Protein AF-A0A7X7IP78-F1 (afdb_monomer_lite)

pLDDT: mean 88.44, std 11.49, range [38.75, 98.12]

Radius of gyration: 18.93 Å; chains: 1; bounding box: 59×47×42 Å

Sequence (182 aa):
MKLAEKIKEFESIEGLISEINSDKVTNDILSRRYPVRLIFLQRFETFRMLIERLSSIGIENYHLERDLPHQDGWITKDTLISIVKNLSKDTAVVPFSEIVRFYSKEDFKNFFNQLLLIENTELSRRIYLPLIGVEERFGKEFFQDFTRKDESAPYWKISRETPNSIKVYLTSQKITKKIDNY

Secondary structure (DSSP, 8-state):
--HHHHEEEESSHHHHHHHHHHHHT---HHHHH--EEEEEES-HHHHHHHHHHHHHTTPEEEEGGGG-SSTT----HHHHHHHHHH--S-EEEET-HHHHTTS-HHHHHHHHHHHHT---SSS---EEEEEES-HHHIIIIIITT-TTTTTSPPEEEE-------------SS---------

Structure (mmCIF, N/CA/C/O backbone):
data_AF-A0A7X7IP78-F1
#
_entry.id   AF-A0A7X7IP78-F1
#
loop_
_atom_site.group_PDB
_atom_site.id
_atom_site.type_symbol
_atom_site.label_atom_id
_atom_site.label_alt_id
_atom_site.label_comp_id
_atom_site.label_asym_id
_atom_site.label_entity_id
_atom_site.label_seq_id
_atom_site.pdbx_PDB_ins_code
_atom_site.Cartn_x
_atom_site.Cartn_y
_atom_site.Cartn_z
_atom_site.occupancy
_atom_site.B_iso_or_equiv
_atom_site.auth_seq_id
_atom_site.auth_comp_id
_atom_site.auth_asym_id
_atom_site.auth_atom_id
_atom_site.pdbx_PDB_model_num
ATOM 1 N N . MET A 1 1 ? 1.657 20.774 3.044 1.00 76.31 1 MET A N 1
ATOM 2 C CA . MET A 1 1 ? 1.335 19.538 3.779 1.00 76.31 1 MET A CA 1
ATOM 3 C C . MET A 1 1 ? 2.518 18.578 3.743 1.00 76.31 1 MET A C 1
ATOM 5 O O . MET A 1 1 ? 2.989 18.247 2.655 1.00 76.31 1 MET A O 1
ATOM 9 N N . LYS A 1 2 ? 3.016 18.157 4.909 1.00 85.00 2 LYS A N 1
ATOM 10 C CA . LYS A 1 2 ? 4.005 17.072 5.053 1.00 85.00 2 LYS A CA 1
ATOM 11 C C . LYS A 1 2 ? 3.298 15.716 5.095 1.00 85.00 2 LYS A C 1
ATOM 13 O O . LYS A 1 2 ? 2.138 15.642 5.474 1.00 85.00 2 LYS A O 1
ATOM 18 N N . LEU A 1 3 ? 3.998 14.633 4.742 1.00 87.62 3 LEU A N 1
ATOM 19 C CA . LEU A 1 3 ? 3.411 13.283 4.761 1.00 87.62 3 LEU A CA 1
ATOM 20 C C . LEU A 1 3 ? 2.847 12.922 6.144 1.00 87.62 3 LEU A C 1
ATOM 22 O O . LEU A 1 3 ? 1.744 12.394 6.233 1.00 87.62 3 LEU A O 1
ATOM 26 N N . ALA A 1 4 ? 3.569 13.282 7.207 1.00 85.81 4 ALA A N 1
ATOM 27 C CA . ALA A 1 4 ? 3.160 13.041 8.589 1.00 85.81 4 ALA A CA 1
ATOM 28 C C . ALA A 1 4 ? 1.814 13.690 8.965 1.00 85.81 4 ALA A C 1
ATOM 30 O O . ALA A 1 4 ? 1.141 13.203 9.859 1.00 85.81 4 ALA A O 1
ATOM 31 N N . GLU A 1 5 ? 1.400 14.761 8.280 1.00 86.88 5 GLU A N 1
ATOM 32 C CA . GLU A 1 5 ? 0.106 15.420 8.518 1.00 86.88 5 GLU A CA 1
ATOM 33 C C . GLU A 1 5 ? -1.055 14.680 7.828 1.00 86.88 5 GLU A C 1
ATOM 35 O O . GLU A 1 5 ? -2.206 14.836 8.222 1.00 86.88 5 GLU A O 1
ATOM 40 N N . LYS A 1 6 ? -0.761 13.877 6.794 1.00 90.31 6 LYS A N 1
ATOM 41 C CA . LYS A 1 6 ? -1.746 13.104 6.016 1.00 90.31 6 LYS A CA 1
ATOM 42 C C . LYS A 1 6 ? -1.864 11.651 6.491 1.00 90.31 6 LYS A C 1
ATOM 44 O O . LYS A 1 6 ? -2.888 11.016 6.244 1.00 90.31 6 LYS A O 1
ATOM 49 N N . ILE A 1 7 ? -0.824 11.108 7.125 1.00 93.62 7 ILE A N 1
ATOM 50 C CA . ILE A 1 7 ? -0.831 9.747 7.671 1.00 93.62 7 I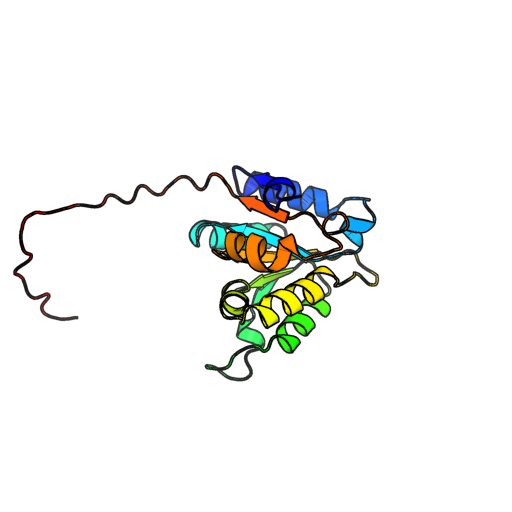LE A CA 1
ATOM 51 C C . ILE A 1 7 ? -1.680 9.703 8.943 1.00 93.62 7 ILE A C 1
ATOM 53 O O . ILE A 1 7 ? -1.447 10.455 9.886 1.00 93.62 7 ILE A O 1
ATOM 57 N N . LYS A 1 8 ? -2.623 8.760 8.996 1.00 94.81 8 LYS A N 1
ATOM 58 C CA . LYS A 1 8 ? -3.325 8.392 10.225 1.00 94.81 8 LYS A CA 1
ATOM 59 C C . LYS A 1 8 ? -2.576 7.263 10.926 1.00 94.81 8 LYS A C 1
ATOM 61 O O . LYS A 1 8 ? -2.338 6.199 10.350 1.00 94.81 8 LYS A O 1
ATOM 66 N N . GLU A 1 9 ? -2.193 7.526 12.165 1.00 94.50 9 GLU A N 1
ATOM 67 C CA . GLU A 1 9 ? -1.387 6.633 12.990 1.00 94.50 9 GLU A CA 1
ATOM 68 C C . GLU A 1 9 ? -2.255 5.758 13.903 1.00 94.50 9 GLU A C 1
ATOM 70 O O . GLU A 1 9 ? -3.228 6.226 14.494 1.00 94.50 9 GLU A O 1
ATOM 75 N N . PHE A 1 10 ? -1.877 4.488 14.036 1.00 93.81 10 PHE A N 1
ATOM 76 C CA . PHE A 1 10 ? -2.549 3.496 14.869 1.00 93.81 10 PHE A CA 1
ATOM 77 C C . PHE A 1 10 ? -1.572 2.885 15.872 1.00 93.81 10 PHE A C 1
ATOM 79 O O . PHE A 1 10 ? -0.420 2.581 15.553 1.00 93.81 10 PHE A O 1
ATOM 86 N N . GLU A 1 11 ? -2.045 2.669 17.098 1.00 89.56 11 GLU A N 1
ATOM 87 C CA . GLU A 1 11 ? -1.251 2.022 18.147 1.00 89.56 11 GLU A CA 1
ATOM 88 C C . GLU A 1 11 ? -1.256 0.489 18.039 1.00 89.56 11 GLU A C 1
ATOM 90 O O . GLU A 1 11 ? -0.406 -0.168 18.633 1.00 89.56 11 GLU A O 1
ATOM 95 N N . SER A 1 12 ? -2.198 -0.094 17.290 1.00 90.44 12 SER A N 1
ATOM 96 C CA . SER A 1 12 ? -2.355 -1.543 17.158 1.00 90.44 12 SER A CA 1
ATOM 97 C C . SER A 1 12 ? -2.941 -1.944 15.804 1.00 90.44 12 SER A C 1
ATOM 99 O O . SER A 1 12 ? -3.593 -1.146 15.126 1.00 90.44 12 SER A O 1
ATOM 101 N N . ILE A 1 13 ? -2.746 -3.216 15.435 1.00 93.12 13 ILE A N 1
ATOM 102 C CA . ILE A 1 13 ? -3.359 -3.802 14.235 1.00 93.12 13 ILE A CA 1
ATOM 103 C C . ILE A 1 13 ? -4.884 -3.764 14.339 1.00 93.12 13 ILE A C 1
ATOM 105 O O . ILE A 1 13 ? -5.534 -3.390 13.375 1.00 93.12 13 ILE A O 1
ATOM 109 N N . GLU A 1 14 ? -5.472 -4.056 15.502 1.00 93.69 14 GLU A N 1
ATOM 110 C CA . GLU A 1 14 ? -6.934 -4.016 15.663 1.00 93.69 14 GLU A CA 1
ATOM 111 C C . GLU A 1 14 ? -7.514 -2.604 15.472 1.00 93.69 14 GLU A C 1
ATOM 113 O O . GLU A 1 14 ? -8.598 -2.450 14.903 1.00 93.69 14 GLU A O 1
ATOM 118 N N . GLY A 1 15 ? -6.774 -1.561 15.867 1.00 94.75 15 GLY A N 1
ATOM 119 C CA . GLY A 1 15 ? -7.139 -0.177 15.561 1.00 94.75 15 GLY A CA 1
ATOM 120 C C . GLY A 1 15 ? -7.166 0.092 14.054 1.00 94.75 15 GLY A C 1
ATOM 121 O O . GLY A 1 15 ? -8.129 0.662 13.544 1.00 94.75 15 GLY A O 1
ATOM 122 N N . LEU A 1 16 ? -6.150 -0.387 13.330 1.00 96.38 16 LEU A N 1
ATOM 123 C CA . LEU A 1 16 ? -6.095 -0.293 11.871 1.00 96.38 16 LEU A CA 1
ATOM 124 C C . LEU A 1 16 ? -7.204 -1.115 11.192 1.00 96.38 16 LEU A C 1
ATOM 126 O O . LEU A 1 16 ? -7.831 -0.636 10.255 1.00 96.38 16 LEU A O 1
ATOM 130 N N . ILE A 1 17 ? -7.485 -2.331 11.664 1.00 96.81 17 ILE A N 1
ATOM 131 C CA . ILE A 1 17 ? -8.565 -3.176 11.133 1.00 96.81 17 ILE A CA 1
ATOM 132 C C . ILE A 1 17 ? -9.931 -2.504 11.325 1.00 96.81 17 ILE A C 1
ATOM 134 O O . ILE A 1 17 ? -10.765 -2.524 10.420 1.00 96.81 17 ILE A O 1
ATOM 138 N N . SER A 1 18 ? -10.149 -1.857 12.471 1.00 96.19 18 SER A N 1
ATOM 139 C CA . SER A 1 18 ? -11.369 -1.083 12.723 1.00 96.19 18 SER A CA 1
ATOM 140 C C . SER A 1 18 ? -11.519 0.073 11.729 1.00 96.19 18 SER A C 1
ATOM 142 O O . SER A 1 18 ? -12.603 0.277 11.181 1.00 96.19 18 SER A O 1
ATOM 144 N N . GLU A 1 19 ? -10.425 0.781 11.428 1.00 96.38 19 GLU A N 1
ATOM 145 C CA . GLU A 1 19 ? -10.421 1.813 10.388 1.00 96.38 19 GLU A CA 1
ATOM 146 C C . GLU A 1 19 ? -10.709 1.237 9.004 1.00 96.38 19 GLU A C 1
ATOM 148 O O . GLU A 1 19 ? -11.514 1.796 8.266 1.00 96.38 19 GLU A O 1
ATOM 153 N N . ILE A 1 20 ? -10.079 0.117 8.651 1.00 95.94 20 ILE A N 1
ATOM 154 C CA . ILE A 1 20 ? -10.277 -0.555 7.366 1.00 95.94 20 ILE A CA 1
ATOM 155 C C . ILE A 1 20 ? -11.753 -0.890 7.164 1.00 95.94 20 ILE A C 1
ATOM 157 O O . ILE A 1 20 ? -12.308 -0.591 6.109 1.00 95.94 20 ILE A O 1
ATOM 161 N N . ASN A 1 21 ? -12.410 -1.450 8.178 1.00 94.81 21 ASN A N 1
ATOM 162 C CA . ASN A 1 21 ? -13.834 -1.764 8.111 1.00 94.81 21 ASN A CA 1
ATOM 163 C C . ASN A 1 21 ? -14.697 -0.505 7.929 1.00 94.81 21 ASN A C 1
ATOM 165 O O . ASN A 1 21 ? -15.648 -0.530 7.150 1.00 94.81 21 ASN A O 1
ATOM 169 N N . SER A 1 22 ? -14.337 0.602 8.585 1.00 93.81 22 SER A N 1
ATOM 170 C CA . SER A 1 22 ? -15.005 1.900 8.417 1.00 93.81 22 SER A CA 1
ATOM 171 C C . SER A 1 22 ? -14.806 2.484 7.008 1.00 93.81 22 SER A C 1
ATOM 173 O O . SER A 1 22 ? -15.763 2.896 6.353 1.00 93.81 22 SER A O 1
ATOM 175 N N . ASP A 1 23 ? -13.578 2.452 6.480 1.00 92.94 23 ASP A N 1
ATOM 176 C CA . ASP A 1 23 ? -13.245 2.944 5.136 1.00 92.94 23 ASP A CA 1
ATOM 177 C C . ASP A 1 23 ? -13.939 2.144 4.022 1.00 92.94 23 ASP A C 1
ATOM 179 O O . ASP A 1 23 ? -14.269 2.699 2.969 1.00 92.94 23 ASP A O 1
ATOM 183 N N . LYS A 1 24 ? -14.214 0.854 4.241 1.00 89.56 24 LYS A N 1
ATOM 184 C CA . LYS A 1 24 ? -14.963 0.022 3.285 1.00 89.56 24 LYS A CA 1
ATOM 185 C C . LYS A 1 24 ? -16.420 0.454 3.129 1.00 89.56 24 LYS A C 1
ATOM 187 O O . LYS A 1 24 ? -16.965 0.323 2.037 1.00 89.56 24 LYS A O 1
ATOM 192 N N . VAL A 1 25 ? -17.036 0.982 4.187 1.00 90.31 25 VAL A N 1
ATOM 193 C CA . VAL A 1 25 ? -18.452 1.399 4.194 1.00 90.31 25 VAL A CA 1
ATOM 194 C C . VAL A 1 25 ? -18.639 2.912 4.060 1.00 90.31 25 VAL A C 1
ATOM 196 O O . VAL A 1 25 ? -19.759 3.410 4.157 1.00 90.31 25 VAL A O 1
ATOM 199 N N . THR A 1 26 ? -17.556 3.660 3.836 1.00 88.94 26 THR A N 1
ATOM 200 C CA . THR A 1 26 ? -17.620 5.116 3.686 1.00 88.94 26 THR A CA 1
ATOM 201 C C . THR A 1 26 ? -18.466 5.538 2.484 1.00 88.94 26 THR A C 1
ATOM 203 O O . THR A 1 26 ? -18.407 4.931 1.413 1.00 88.94 26 THR A O 1
ATOM 206 N N . ASN A 1 27 ? -19.209 6.634 2.648 1.00 84.69 27 ASN A N 1
ATOM 207 C CA . ASN A 1 27 ? -19.948 7.288 1.566 1.00 84.69 27 ASN A CA 1
ATOM 208 C C . ASN A 1 27 ? -19.144 8.400 0.876 1.00 84.69 27 ASN A C 1
ATOM 210 O O . ASN A 1 27 ? -19.635 8.987 -0.087 1.00 84.69 27 ASN A O 1
ATOM 214 N N . ASP A 1 28 ? -17.922 8.684 1.338 1.00 87.25 28 ASP A N 1
ATOM 215 C CA . ASP A 1 28 ? -17.067 9.697 0.726 1.00 87.25 28 ASP A CA 1
ATOM 216 C C . ASP A 1 28 ? -16.690 9.322 -0.719 1.00 87.25 28 ASP A C 1
ATOM 218 O O . ASP A 1 28 ? -16.142 8.249 -0.989 1.00 87.25 28 ASP A O 1
ATOM 222 N N . ILE A 1 29 ? -16.994 10.218 -1.661 1.00 85.75 29 ILE A N 1
ATOM 223 C CA . ILE A 1 29 ? -16.850 9.965 -3.102 1.00 85.75 29 ILE A CA 1
ATOM 224 C C . ILE A 1 29 ? -15.378 9.793 -3.476 1.00 85.75 29 ILE A C 1
ATOM 226 O O . ILE A 1 29 ? -15.044 8.881 -4.233 1.00 85.75 29 ILE A O 1
ATOM 230 N N . LEU A 1 30 ? -14.493 10.641 -2.945 1.00 84.38 30 LEU A N 1
ATOM 231 C CA . LEU A 1 30 ? -13.066 10.600 -3.269 1.00 84.38 30 LEU A CA 1
ATOM 232 C C . LEU A 1 30 ? -12.422 9.312 -2.746 1.00 84.38 30 LEU A C 1
ATOM 234 O O . LEU A 1 30 ? -11.723 8.623 -3.490 1.00 84.38 30 LEU A O 1
ATOM 238 N N . SER A 1 31 ? -12.740 8.923 -1.511 1.00 85.44 31 SER A N 1
ATOM 239 C CA . SER A 1 31 ? -12.301 7.664 -0.911 1.00 85.44 31 SER A CA 1
ATOM 240 C C . SER A 1 31 ? -12.784 6.439 -1.695 1.00 85.44 31 SER A C 1
ATOM 242 O O . SER A 1 31 ? -12.038 5.472 -1.861 1.00 85.44 31 SER A O 1
ATOM 244 N N . ARG A 1 32 ? -14.011 6.472 -2.233 1.00 88.75 32 ARG A N 1
ATOM 245 C CA . ARG A 1 32 ? -14.548 5.387 -3.071 1.00 88.75 32 ARG A CA 1
ATOM 246 C C . ARG A 1 32 ? -13.957 5.363 -4.479 1.00 88.75 32 ARG A C 1
ATOM 248 O O . ARG A 1 32 ? -13.866 4.277 -5.054 1.00 88.75 32 ARG A O 1
ATOM 255 N N . ARG A 1 33 ? -13.573 6.523 -5.019 1.00 90.44 33 ARG A N 1
ATOM 256 C CA . ARG A 1 33 ? -12.987 6.673 -6.356 1.00 90.44 33 ARG A CA 1
ATOM 257 C C . ARG A 1 33 ? -11.606 6.039 -6.435 1.00 90.44 33 ARG A C 1
ATOM 259 O O . ARG A 1 33 ? -11.376 5.265 -7.354 1.00 90.44 33 ARG A O 1
ATOM 266 N N . TYR A 1 34 ? -10.721 6.309 -5.477 1.00 93.25 34 TYR A N 1
ATOM 267 C CA . TYR A 1 34 ? -9.363 5.753 -5.472 1.00 93.25 34 TYR A CA 1
ATOM 268 C C . TYR A 1 34 ? -9.298 4.498 -4.592 1.00 93.25 34 TYR A C 1
ATOM 270 O O . TYR A 1 34 ? -9.469 4.610 -3.379 1.00 93.25 34 TYR A O 1
ATOM 278 N N . PRO A 1 35 ? -9.030 3.298 -5.138 1.00 94.12 35 PRO A N 1
ATOM 279 C CA . PRO A 1 35 ? -9.065 2.056 -4.369 1.00 94.12 35 PRO A CA 1
ATOM 280 C C . PRO A 1 35 ? -7.810 1.805 -3.534 1.00 94.12 35 PRO A C 1
ATOM 282 O O . PRO A 1 35 ? -7.856 1.019 -2.591 1.00 94.12 35 PRO A O 1
ATOM 285 N N . VAL A 1 36 ? -6.681 2.421 -3.884 1.00 95.81 36 VAL A N 1
ATOM 286 C CA . VAL A 1 36 ? -5.387 2.114 -3.265 1.00 95.81 36 VAL A CA 1
ATOM 287 C C . VAL A 1 36 ? -5.325 2.669 -1.838 1.00 95.81 36 VAL A C 1
ATOM 289 O O . VAL A 1 36 ? -5.674 3.824 -1.591 1.00 95.81 36 VAL A O 1
ATOM 292 N N . ARG A 1 37 ? -4.875 1.845 -0.889 1.00 96.44 37 ARG A N 1
ATOM 293 C CA . ARG A 1 37 ? -4.607 2.194 0.512 1.00 96.44 37 ARG A CA 1
ATOM 294 C C . ARG A 1 37 ? -3.172 1.817 0.844 1.00 96.44 37 ARG A C 1
ATOM 296 O O . ARG A 1 37 ? -2.822 0.637 0.835 1.00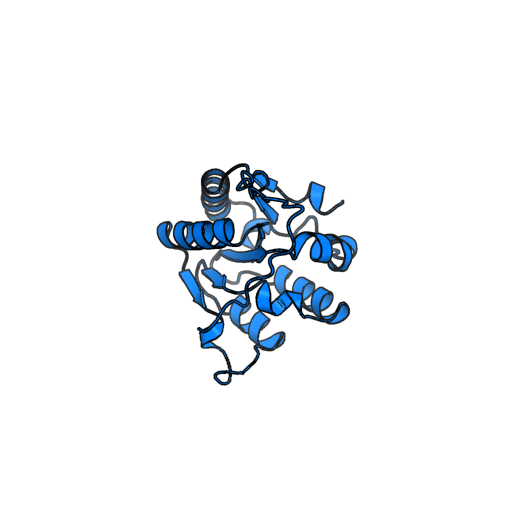 96.44 37 ARG A O 1
ATOM 303 N N . LEU A 1 38 ? -2.340 2.817 1.124 1.00 97.38 38 LEU A N 1
ATOM 304 C CA . LEU A 1 38 ? -0.963 2.580 1.554 1.00 97.38 38 LEU A CA 1
ATOM 305 C C . LEU A 1 38 ? -0.928 2.375 3.067 1.00 97.38 38 LEU A C 1
ATOM 307 O O . LEU A 1 38 ? -1.498 3.174 3.815 1.00 97.38 38 LEU A O 1
ATOM 311 N N . ILE A 1 39 ? -0.236 1.323 3.500 1.00 97.25 39 ILE A N 1
ATOM 312 C CA . ILE A 1 39 ? -0.078 0.981 4.915 1.00 97.25 39 ILE A CA 1
ATOM 313 C C . ILE A 1 39 ? 1.411 0.935 5.233 1.00 97.25 39 ILE A C 1
ATOM 315 O O . ILE A 1 39 ? 2.101 -0.007 4.854 1.00 97.25 39 ILE A O 1
ATOM 319 N N . PHE A 1 40 ? 1.912 1.954 5.920 1.00 95.56 40 PHE A N 1
ATOM 320 C CA . PHE A 1 40 ? 3.308 2.035 6.330 1.00 95.56 40 PHE A CA 1
ATOM 321 C C . PHE A 1 40 ? 3.549 1.223 7.602 1.00 95.56 40 PHE A C 1
ATOM 323 O O . PHE A 1 40 ? 2.843 1.364 8.603 1.00 95.56 40 PHE A O 1
ATOM 330 N N . LEU A 1 41 ? 4.568 0.371 7.543 1.00 93.25 41 LEU A N 1
ATOM 331 C CA . LEU A 1 41 ? 4.951 -0.559 8.598 1.00 93.25 41 LEU A CA 1
ATOM 332 C C . LEU A 1 41 ? 6.448 -0.426 8.879 1.00 93.25 41 LEU A C 1
ATOM 334 O O . LEU A 1 41 ? 7.238 -0.142 7.970 1.00 93.25 41 LEU A O 1
ATOM 338 N N . GLN A 1 42 ? 6.852 -0.662 10.126 1.00 87.56 42 GLN A N 1
ATOM 339 C CA . GLN A 1 42 ? 8.259 -0.611 10.523 1.00 87.56 42 GLN A CA 1
ATOM 340 C C . GLN A 1 42 ? 8.898 -1.994 10.629 1.00 87.56 42 GLN A C 1
ATOM 342 O O . GLN A 1 42 ? 10.094 -2.118 10.363 1.00 87.56 42 GLN A O 1
ATOM 347 N N . ARG A 1 43 ? 8.132 -3.036 10.984 1.00 87.69 43 ARG A N 1
ATOM 348 C CA . ARG A 1 43 ? 8.669 -4.397 11.152 1.00 87.69 43 ARG A CA 1
ATOM 349 C C . ARG A 1 43 ? 7.952 -5.444 10.320 1.00 87.69 43 ARG A C 1
ATOM 351 O O . ARG A 1 43 ? 6.766 -5.344 9.999 1.00 87.69 43 ARG A O 1
ATOM 358 N N . PHE A 1 44 ? 8.695 -6.506 10.037 1.00 88.19 44 PHE A N 1
ATOM 359 C CA . PHE A 1 44 ? 8.214 -7.644 9.271 1.00 88.19 44 PHE A CA 1
ATOM 360 C C . PHE A 1 44 ? 7.225 -8.517 10.055 1.00 88.19 44 PHE A C 1
ATOM 362 O O . PHE A 1 44 ? 6.293 -9.071 9.479 1.00 88.19 44 PHE A O 1
ATOM 369 N N . GLU A 1 45 ? 7.365 -8.602 11.378 1.00 89.50 45 GLU A N 1
ATOM 370 C CA . GLU A 1 45 ? 6.412 -9.293 12.250 1.00 89.50 45 GLU A CA 1
ATOM 371 C C . GLU A 1 45 ? 5.029 -8.640 12.169 1.00 89.50 45 GLU A C 1
ATOM 373 O O . GLU A 1 45 ? 4.030 -9.325 11.957 1.00 89.50 45 GLU A O 1
ATOM 378 N N . THR A 1 46 ? 4.980 -7.308 12.247 1.00 90.88 46 THR A N 1
ATOM 379 C CA . THR A 1 46 ? 3.743 -6.528 12.118 1.00 90.88 46 THR A CA 1
ATOM 380 C C . THR A 1 46 ? 3.123 -6.699 10.735 1.00 90.88 46 THR A C 1
ATOM 382 O O . THR A 1 46 ? 1.907 -6.831 10.621 1.00 90.88 46 THR A O 1
ATOM 385 N N . PHE A 1 47 ? 3.945 -6.766 9.684 1.00 93.06 47 PHE A N 1
ATOM 386 C CA . PHE A 1 47 ? 3.484 -7.106 8.340 1.00 93.06 47 PHE A CA 1
ATOM 387 C C . PHE A 1 47 ? 2.822 -8.485 8.285 1.00 93.06 47 PHE A C 1
ATOM 389 O O . PHE A 1 47 ? 1.688 -8.578 7.826 1.00 93.06 47 PHE A O 1
ATOM 396 N N . ARG A 1 48 ? 3.469 -9.541 8.794 1.00 93.56 48 ARG A N 1
ATOM 397 C CA . ARG A 1 48 ? 2.888 -10.896 8.808 1.00 93.56 48 ARG A CA 1
ATOM 398 C C . ARG A 1 48 ? 1.544 -10.924 9.531 1.00 93.56 48 ARG A C 1
ATOM 400 O O . ARG A 1 48 ? 0.560 -11.399 8.971 1.00 93.56 48 ARG A O 1
ATOM 407 N N . MET A 1 49 ? 1.492 -10.330 10.724 1.00 94.38 49 MET A N 1
ATOM 408 C CA . MET A 1 49 ? 0.257 -10.224 11.499 1.00 94.38 49 MET A CA 1
ATOM 409 C C . MET A 1 49 ? -0.824 -9.442 10.743 1.00 94.38 49 MET A C 1
ATOM 411 O O . MET A 1 49 ? -1.983 -9.844 10.748 1.00 94.38 49 MET A O 1
ATOM 415 N N . LEU A 1 50 ? -0.470 -8.343 10.067 1.00 95.75 50 LEU A N 1
ATOM 416 C CA . LEU A 1 50 ? -1.416 -7.587 9.248 1.00 95.75 50 LEU A CA 1
ATOM 417 C C . LEU A 1 50 ? -2.004 -8.467 8.142 1.00 95.75 50 LEU A C 1
ATOM 419 O O . LEU A 1 50 ? -3.220 -8.508 8.004 1.00 95.75 50 LEU A O 1
ATOM 423 N N . ILE A 1 51 ? -1.177 -9.187 7.382 1.00 96.50 51 ILE A N 1
ATOM 424 C CA . ILE A 1 51 ? -1.645 -10.052 6.288 1.00 96.50 51 ILE A CA 1
ATOM 425 C C . ILE A 1 51 ? -2.591 -11.144 6.797 1.00 96.50 51 ILE A C 1
ATOM 427 O O . ILE A 1 51 ? -3.662 -11.354 6.220 1.00 96.50 51 ILE A O 1
ATOM 431 N N . GLU A 1 52 ? -2.254 -11.793 7.911 1.00 96.31 52 GLU A N 1
ATOM 432 C CA . GLU A 1 52 ? -3.130 -12.778 8.555 1.00 96.31 52 GLU A CA 1
ATOM 433 C C . GLU A 1 52 ? -4.472 -12.157 8.971 1.00 96.31 52 GLU A C 1
ATOM 435 O O . GLU A 1 52 ? -5.539 -12.715 8.699 1.00 96.31 52 GLU A O 1
ATOM 440 N N . ARG A 1 53 ? -4.445 -10.961 9.573 1.00 96.88 53 ARG A N 1
ATOM 441 C CA . ARG A 1 53 ? -5.664 -10.263 10.000 1.00 96.88 53 ARG A CA 1
ATOM 442 C C . ARG A 1 53 ? -6.515 -9.791 8.824 1.00 96.88 53 ARG A C 1
ATOM 444 O O . ARG A 1 53 ? -7.726 -9.995 8.872 1.00 96.88 53 ARG A O 1
ATOM 451 N N . LEU A 1 54 ? -5.922 -9.256 7.756 1.00 97.06 54 LEU A N 1
ATOM 452 C CA . LEU A 1 54 ? -6.640 -8.901 6.523 1.00 97.06 54 LEU A CA 1
ATOM 453 C C . LEU A 1 54 ? -7.339 -10.132 5.924 1.00 97.06 54 LEU A C 1
ATOM 455 O O . LEU A 1 54 ? -8.530 -10.079 5.615 1.00 97.06 54 LEU A O 1
ATOM 459 N N . SER A 1 55 ? -6.642 -11.268 5.872 1.00 96.69 55 SER A N 1
ATOM 460 C CA . SER A 1 55 ? -7.218 -12.537 5.402 1.00 96.69 55 SER A CA 1
ATOM 461 C C . SER A 1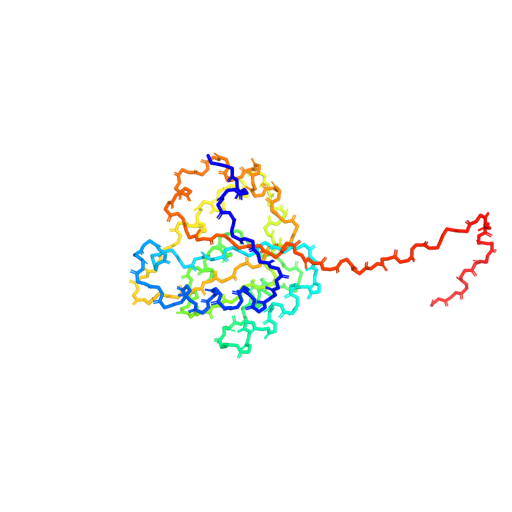 55 ? -8.427 -12.956 6.238 1.00 96.69 55 SER A C 1
ATOM 463 O O . SER A 1 55 ? -9.462 -13.343 5.701 1.00 96.69 55 SER A O 1
ATOM 465 N N . SER A 1 56 ? -8.329 -12.827 7.566 1.00 96.81 56 SER A N 1
ATOM 466 C CA . SER A 1 56 ? -9.405 -13.212 8.488 1.00 96.81 56 SER A CA 1
ATOM 467 C C . SER A 1 56 ? -10.681 -12.368 8.363 1.00 96.81 56 SER A C 1
ATOM 469 O O . SER A 1 56 ? -11.743 -12.824 8.777 1.00 96.81 56 SER A O 1
ATOM 471 N N . ILE A 1 57 ? -10.596 -11.168 7.775 1.00 95.88 57 ILE A N 1
ATOM 472 C CA . ILE A 1 57 ? -11.752 -10.301 7.484 1.00 95.88 57 ILE A CA 1
ATOM 473 C C . ILE A 1 57 ? -12.193 -10.371 6.010 1.00 95.88 57 ILE A C 1
ATOM 475 O O . ILE A 1 57 ? -12.965 -9.529 5.550 1.00 95.88 57 ILE A O 1
ATOM 479 N N . GLY A 1 58 ? -11.713 -11.371 5.264 1.00 95.50 58 GLY A N 1
ATOM 480 C CA . GLY A 1 58 ? -12.144 -11.660 3.894 1.00 95.50 58 GLY A CA 1
ATOM 481 C C . GLY A 1 58 ? -11.452 -10.840 2.803 1.00 95.50 58 GLY A C 1
ATOM 482 O O . GLY A 1 58 ? -11.987 -10.745 1.701 1.00 95.50 58 GLY A O 1
ATOM 483 N N . ILE A 1 59 ? -10.295 -10.235 3.084 1.00 96.88 59 ILE A N 1
ATOM 484 C CA . ILE A 1 59 ? -9.457 -9.583 2.065 1.00 96.88 59 ILE A CA 1
ATOM 485 C C . ILE A 1 59 ? -8.549 -10.642 1.432 1.00 96.88 59 ILE A C 1
ATOM 487 O O . ILE A 1 59 ? -7.892 -11.403 2.140 1.00 96.88 59 ILE A O 1
ATOM 491 N N . GLU A 1 60 ? -8.506 -10.701 0.100 1.00 97.00 60 GLU A N 1
ATOM 492 C CA . GLU A 1 60 ? -7.699 -11.691 -0.618 1.00 97.00 60 GLU A CA 1
ATOM 493 C C . GLU A 1 60 ? -6.212 -11.311 -0.597 1.00 97.00 60 GLU A C 1
ATOM 495 O O . GLU A 1 60 ? -5.857 -10.154 -0.802 1.00 97.00 60 GLU A O 1
ATOM 500 N N . ASN A 1 61 ? -5.322 -12.287 -0.408 1.00 96.88 61 ASN A N 1
ATOM 501 C CA . ASN A 1 61 ? -3.886 -12.064 -0.581 1.00 96.88 61 ASN A CA 1
ATOM 502 C C . ASN A 1 61 ? -3.481 -12.382 -2.017 1.00 96.88 61 ASN A C 1
ATOM 504 O O . ASN A 1 61 ? -3.559 -13.530 -2.473 1.00 96.88 61 ASN A O 1
ATOM 508 N N . TYR A 1 62 ? -2.998 -11.364 -2.717 1.00 97.50 62 TYR A N 1
ATOM 509 C CA . TYR A 1 62 ? -2.419 -11.508 -4.037 1.00 97.50 62 TYR A CA 1
ATOM 510 C C . TYR A 1 62 ? -0.903 -11.608 -3.934 1.00 97.50 62 TYR A C 1
ATOM 512 O O . TYR A 1 62 ? -0.217 -10.624 -3.655 1.00 97.50 62 TYR A O 1
ATOM 520 N N . HIS A 1 63 ? -0.399 -12.820 -4.160 1.00 95.38 63 HIS A N 1
ATOM 521 C CA . HIS A 1 63 ? 1.026 -13.115 -4.143 1.00 95.38 63 HIS A CA 1
ATOM 522 C C . HIS A 1 63 ? 1.642 -12.797 -5.505 1.00 95.38 63 HIS A C 1
ATOM 524 O O . HIS A 1 63 ? 1.366 -13.494 -6.479 1.00 95.38 63 HIS A O 1
ATOM 530 N N . LEU A 1 64 ? 2.495 -11.775 -5.555 1.00 94.12 64 LEU A N 1
ATOM 531 C CA . LEU A 1 64 ? 3.179 -11.316 -6.771 1.00 94.12 64 LEU A CA 1
ATOM 532 C C . LEU A 1 64 ? 4.081 -12.391 -7.392 1.00 94.12 64 LEU A C 1
ATOM 534 O O . LEU A 1 64 ? 4.315 -12.388 -8.592 1.00 94.12 64 LEU A O 1
ATOM 538 N N . GLU A 1 65 ? 4.526 -13.364 -6.601 1.00 91.25 65 GLU A N 1
ATOM 539 C CA . GLU A 1 65 ? 5.269 -14.538 -7.075 1.00 91.25 65 GLU A CA 1
ATOM 540 C C . GLU A 1 65 ? 4.547 -15.292 -8.211 1.00 91.25 65 GLU A C 1
ATOM 542 O O . GLU A 1 65 ? 5.194 -15.924 -9.042 1.00 91.25 65 GLU A O 1
ATOM 547 N N . ARG A 1 66 ? 3.210 -15.196 -8.280 1.00 91.00 66 ARG A N 1
ATOM 548 C CA . ARG A 1 66 ? 2.375 -15.827 -9.317 1.00 91.00 66 ARG A CA 1
ATOM 549 C C . ARG A 1 66 ? 2.562 -15.220 -10.709 1.00 91.00 66 ARG A C 1
ATOM 551 O O . ARG A 1 66 ? 2.268 -15.895 -11.689 1.00 91.00 66 ARG A O 1
ATOM 558 N N . ASP A 1 67 ? 3.038 -13.978 -10.791 1.00 91.94 67 ASP A N 1
ATOM 559 C CA . ASP A 1 67 ? 3.217 -13.229 -12.042 1.00 91.94 67 ASP A CA 1
ATOM 560 C C . ASP A 1 67 ? 4.689 -13.070 -12.430 1.00 91.94 67 ASP A C 1
ATOM 562 O O . ASP A 1 67 ? 5.032 -12.271 -13.309 1.00 91.94 67 ASP A O 1
ATOM 566 N N . LEU A 1 68 ? 5.585 -13.809 -11.773 1.00 90.31 68 LEU A N 1
ATOM 567 C CA . LEU A 1 68 ? 6.974 -13.860 -12.196 1.00 90.31 68 LEU A CA 1
ATOM 568 C C . LEU A 1 68 ? 7.058 -14.538 -13.573 1.00 90.31 68 LEU A C 1
ATOM 570 O O . LEU A 1 68 ? 6.475 -15.605 -13.769 1.00 90.31 68 LEU A O 1
ATOM 574 N N . PRO A 1 69 ? 7.815 -13.975 -14.533 1.00 88.25 69 PRO A N 1
ATOM 575 C CA . PRO A 1 69 ? 7.957 -14.585 -15.856 1.00 88.25 69 PRO A CA 1
ATOM 576 C C . PRO A 1 69 ? 8.679 -15.944 -15.803 1.00 88.25 69 PRO A C 1
ATOM 578 O O . PRO A 1 69 ? 8.493 -16.784 -16.679 1.00 88.25 69 PRO A O 1
ATOM 581 N N . HIS A 1 70 ? 9.516 -16.147 -14.784 1.00 89.88 70 HIS A N 1
ATOM 582 C CA . HIS A 1 70 ? 10.228 -17.381 -14.451 1.00 89.88 70 HIS A CA 1
ATOM 583 C C . HIS A 1 70 ? 10.710 -17.304 -12.989 1.00 89.88 70 HIS A C 1
ATOM 585 O O . HIS A 1 70 ? 10.594 -16.252 -12.366 1.00 89.88 70 HIS A O 1
ATOM 591 N N . GLN A 1 71 ? 11.273 -18.389 -12.441 1.00 85.50 71 GLN A N 1
ATOM 592 C CA . GLN A 1 71 ? 11.635 -18.506 -11.015 1.00 85.50 71 GLN A CA 1
ATOM 593 C C . GLN A 1 71 ? 12.531 -17.363 -10.496 1.00 85.50 71 GLN A C 1
ATOM 595 O O . GLN A 1 71 ? 12.252 -16.812 -9.439 1.00 85.50 71 GLN A O 1
ATOM 600 N N . ASP A 1 72 ? 13.542 -16.963 -11.273 1.00 83.94 72 ASP A N 1
ATOM 601 C CA . ASP A 1 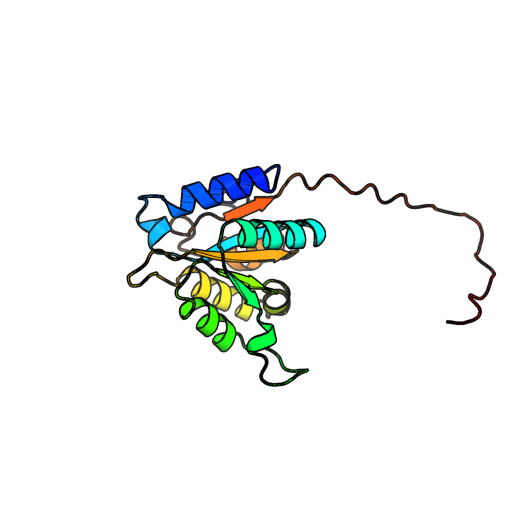72 ? 14.441 -15.839 -10.944 1.00 83.94 72 ASP A CA 1
ATOM 602 C C . ASP A 1 72 ? 14.054 -14.529 -11.660 1.00 83.94 72 ASP A C 1
ATOM 604 O O . ASP A 1 72 ? 14.884 -13.659 -11.928 1.00 83.94 72 ASP A O 1
ATOM 608 N N . GLY A 1 73 ? 12.796 -14.431 -12.088 1.00 85.00 73 GLY A N 1
ATOM 609 C CA . GLY A 1 73 ? 12.274 -13.300 -12.842 1.00 85.00 73 GLY A CA 1
ATOM 610 C C . GLY A 1 73 ? 11.973 -12.100 -11.958 1.00 85.00 73 GLY A C 1
ATOM 611 O O . GLY A 1 73 ? 11.862 -12.205 -10.739 1.00 85.00 73 GLY A O 1
ATOM 612 N N . TRP A 1 74 ? 11.790 -10.942 -12.590 1.00 86.81 74 TRP A N 1
ATOM 613 C CA . TRP A 1 74 ? 11.363 -9.725 -11.907 1.00 86.81 74 TRP A CA 1
ATOM 614 C C . TRP A 1 74 ? 10.086 -9.174 -12.536 1.00 86.81 74 TRP A C 1
ATOM 616 O O . TRP A 1 74 ? 9.945 -9.151 -13.760 1.00 86.81 74 TRP A O 1
ATOM 626 N N . ILE A 1 75 ? 9.166 -8.691 -11.703 1.00 91.44 75 ILE A N 1
ATOM 627 C CA . ILE A 1 75 ? 7.969 -7.988 -12.170 1.00 91.44 75 ILE A CA 1
ATOM 628 C C . ILE A 1 75 ? 8.349 -6.576 -12.601 1.00 91.44 75 ILE A C 1
ATOM 630 O O . ILE A 1 75 ? 8.922 -5.795 -11.840 1.00 91.44 75 ILE A O 1
ATOM 634 N N . THR A 1 76 ? 7.990 -6.220 -13.829 1.00 91.69 76 THR A N 1
ATOM 635 C CA . THR A 1 76 ? 8.188 -4.859 -14.327 1.00 91.69 76 THR A CA 1
ATOM 636 C C . THR A 1 76 ? 7.195 -3.885 -13.685 1.00 91.69 76 THR A C 1
ATOM 638 O O . THR A 1 76 ? 6.131 -4.267 -13.192 1.00 91.69 76 THR A O 1
ATOM 641 N N . LYS A 1 77 ? 7.523 -2.590 -13.735 1.00 94.00 77 LYS A N 1
ATOM 642 C CA . LYS A 1 77 ? 6.655 -1.498 -13.261 1.00 94.00 77 LYS A CA 1
ATOM 643 C C . LYS A 1 77 ? 5.269 -1.557 -13.911 1.00 94.00 77 LYS A C 1
ATOM 645 O O . LYS A 1 77 ? 4.264 -1.455 -13.211 1.00 94.00 77 LYS A O 1
ATOM 650 N N . ASP A 1 78 ? 5.230 -1.775 -15.224 1.00 93.75 78 ASP A N 1
ATOM 651 C CA . ASP A 1 78 ? 3.990 -1.830 -16.001 1.00 93.75 78 ASP A CA 1
ATOM 652 C C . ASP A 1 78 ? 3.151 -3.057 -15.642 1.00 93.75 78 ASP A C 1
ATOM 654 O O . ASP A 1 78 ? 1.939 -2.940 -15.453 1.00 93.75 78 ASP A O 1
ATOM 658 N N . THR A 1 79 ? 3.794 -4.215 -15.457 1.00 94.50 79 THR A N 1
ATOM 659 C CA . THR A 1 79 ? 3.120 -5.429 -14.984 1.00 94.50 79 THR A CA 1
ATOM 660 C C . THR A 1 79 ? 2.513 -5.205 -13.601 1.00 94.50 79 THR A C 1
ATOM 662 O O . THR A 1 79 ? 1.340 -5.509 -13.403 1.00 94.50 79 THR A O 1
ATOM 665 N N . LEU A 1 80 ? 3.247 -4.597 -12.662 1.00 96.25 80 LEU A N 1
ATOM 666 C CA . LEU A 1 80 ? 2.729 -4.327 -11.318 1.00 96.25 80 LEU A CA 1
ATOM 667 C C . LEU A 1 80 ? 1.541 -3.350 -11.328 1.00 96.25 80 LEU A C 1
ATOM 669 O O . LEU A 1 80 ? 0.556 -3.573 -10.625 1.00 96.25 80 LEU A O 1
ATOM 673 N N . ILE A 1 81 ? 1.597 -2.291 -12.145 1.00 96.81 81 ILE A N 1
ATOM 674 C CA . ILE A 1 81 ? 0.458 -1.378 -12.335 1.00 96.81 81 ILE A CA 1
ATOM 675 C C . ILE A 1 81 ? -0.741 -2.122 -12.932 1.00 96.81 81 ILE A C 1
ATOM 677 O O . ILE A 1 81 ? -1.868 -1.923 -12.477 1.00 96.81 81 ILE A O 1
ATOM 681 N N . SER A 1 82 ? -0.513 -2.976 -13.932 1.00 95.94 82 SER A N 1
ATOM 682 C CA . SER A 1 82 ? -1.561 -3.773 -14.577 1.00 95.94 82 SER A CA 1
ATOM 683 C C . SER A 1 82 ? -2.238 -4.720 -13.586 1.00 95.94 82 SER A C 1
ATOM 685 O O . SER A 1 82 ? -3.465 -4.731 -13.501 1.00 95.94 82 SER A O 1
ATOM 687 N N . ILE A 1 83 ? -1.454 -5.430 -12.767 1.00 95.81 83 ILE A N 1
ATOM 688 C CA . ILE A 1 83 ? -1.959 -6.286 -11.686 1.00 95.81 83 ILE A CA 1
ATOM 689 C C . ILE A 1 83 ? -2.903 -5.476 -10.797 1.00 95.81 83 ILE A C 1
ATOM 691 O O . ILE A 1 83 ? -4.083 -5.804 -10.709 1.00 95.81 83 ILE A O 1
ATOM 695 N N . VAL A 1 84 ? -2.434 -4.365 -10.215 1.00 96.00 84 VAL A N 1
ATOM 696 C CA . VAL A 1 84 ? -3.244 -3.548 -9.292 1.00 96.00 84 VAL A CA 1
ATOM 697 C C . VAL A 1 84 ? -4.525 -3.027 -9.953 1.00 96.00 84 VAL A C 1
ATOM 699 O O . VAL A 1 84 ? -5.584 -3.028 -9.326 1.00 96.00 84 VAL A O 1
ATOM 702 N N . LYS A 1 85 ? -4.464 -2.614 -11.226 1.00 94.62 85 LYS A N 1
ATOM 703 C CA . LYS A 1 85 ? -5.636 -2.145 -11.984 1.00 94.62 85 LYS A CA 1
ATOM 704 C C . LYS A 1 85 ? -6.682 -3.237 -12.210 1.00 94.62 85 LYS A C 1
ATOM 706 O O . LYS A 1 85 ? -7.873 -2.918 -12.222 1.00 94.62 85 LYS A O 1
ATOM 711 N N . ASN A 1 86 ? -6.262 -4.488 -12.374 1.00 93.81 86 ASN A N 1
ATOM 712 C CA . ASN A 1 86 ? -7.132 -5.600 -12.762 1.00 93.81 86 ASN A CA 1
ATOM 713 C C . ASN A 1 86 ? -7.734 -6.367 -11.572 1.00 93.81 86 ASN A C 1
ATOM 715 O O . ASN A 1 86 ? -8.671 -7.139 -11.762 1.00 93.81 86 ASN A O 1
ATOM 719 N N . LEU A 1 87 ? -7.260 -6.136 -10.343 1.00 94.31 87 LEU A N 1
ATOM 720 C CA . LEU A 1 87 ? -7.816 -6.751 -9.131 1.00 94.31 87 LEU A CA 1
ATOM 721 C C . LEU A 1 87 ? -9.267 -6.321 -8.903 1.00 94.31 87 LEU A C 1
ATOM 723 O O . LEU A 1 87 ? -9.518 -5.176 -8.562 1.00 94.31 87 LEU A O 1
ATOM 727 N N . SER A 1 88 ? -10.247 -7.205 -9.066 1.00 91.94 88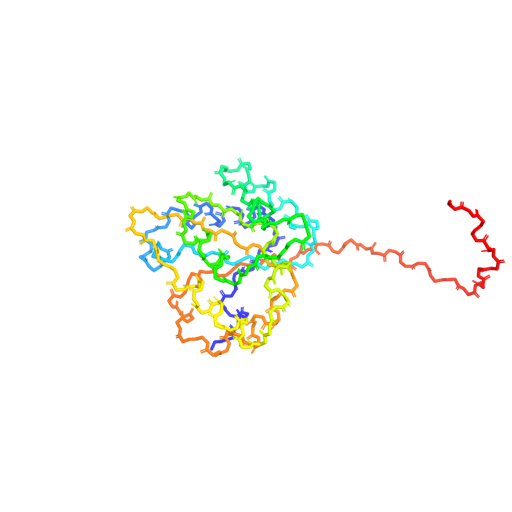 SER A N 1
ATOM 728 C CA . SER A 1 88 ? -11.673 -6.839 -8.984 1.00 91.94 88 SER A CA 1
ATOM 729 C C . SER A 1 88 ? -12.249 -6.812 -7.563 1.00 91.94 88 SER A C 1
ATOM 731 O O . SER A 1 88 ? -13.339 -6.280 -7.357 1.00 91.94 88 SER A O 1
ATOM 733 N N . LYS A 1 89 ? -11.526 -7.363 -6.584 1.00 93.56 89 LYS A N 1
ATOM 734 C CA . LYS A 1 89 ? -11.968 -7.528 -5.194 1.00 93.56 89 LYS A CA 1
ATOM 735 C C . LYS A 1 89 ? -11.053 -6.802 -4.217 1.00 93.56 89 LYS A C 1
ATOM 737 O O . LYS A 1 89 ? -9.966 -6.346 -4.577 1.00 93.56 89 LYS A O 1
ATOM 742 N N . ASP A 1 90 ? -11.481 -6.744 -2.960 1.00 95.50 90 ASP A N 1
ATOM 743 C CA . ASP A 1 90 ? -10.634 -6.256 -1.879 1.00 95.50 90 ASP A CA 1
ATOM 744 C C . ASP A 1 90 ? -9.423 -7.166 -1.703 1.00 95.50 90 ASP A C 1
ATOM 746 O O . ASP A 1 90 ? -9.564 -8.357 -1.420 1.00 95.50 90 ASP A O 1
ATOM 750 N N . THR A 1 91 ? -8.237 -6.598 -1.888 1.00 97.44 91 THR A N 1
ATOM 751 C CA . THR A 1 91 ? -7.016 -7.385 -2.049 1.00 97.44 91 THR A CA 1
ATOM 752 C C . THR A 1 91 ? -5.843 -6.729 -1.337 1.00 97.44 91 THR A C 1
ATOM 754 O O . THR A 1 91 ? -5.625 -5.528 -1.473 1.00 97.44 91 THR A O 1
ATOM 757 N N . ALA A 1 92 ? -5.050 -7.516 -0.619 1.00 98.12 92 ALA A N 1
ATOM 758 C CA . ALA A 1 92 ? -3.721 -7.150 -0.160 1.00 98.12 92 ALA A CA 1
ATOM 759 C C . ALA A 1 92 ? -2.677 -7.671 -1.159 1.00 98.12 92 ALA A C 1
ATOM 761 O O . ALA A 1 92 ? -2.638 -8.866 -1.449 1.00 98.12 92 ALA A O 1
ATOM 762 N N . VAL A 1 93 ? -1.828 -6.792 -1.694 1.00 97.81 93 VAL A N 1
ATOM 763 C CA . VAL A 1 93 ? -0.782 -7.185 -2.656 1.00 97.81 93 VAL A CA 1
ATOM 764 C C . VAL A 1 93 ? 0.534 -7.403 -1.917 1.00 97.81 93 VAL A C 1
ATOM 766 O O . VAL A 1 93 ? 1.025 -6.498 -1.241 1.00 97.81 93 VAL A O 1
ATOM 769 N N . VAL A 1 94 ? 1.113 -8.600 -2.038 1.00 95.19 94 VAL A N 1
ATOM 770 C CA . VAL A 1 94 ? 2.303 -9.019 -1.283 1.00 95.19 94 VAL A CA 1
ATOM 771 C C . VAL A 1 94 ? 3.272 -9.847 -2.142 1.00 95.19 94 VAL A C 1
ATOM 773 O O . VAL A 1 94 ? 2.814 -10.657 -2.943 1.00 95.19 94 VAL A O 1
ATOM 776 N N . PRO A 1 95 ? 4.602 -9.717 -1.983 1.00 92.19 95 PRO A N 1
ATOM 777 C CA . PRO A 1 95 ? 5.330 -8.671 -1.258 1.00 92.19 95 PRO A CA 1
ATOM 778 C C . PRO A 1 95 ? 5.492 -7.387 -2.105 1.00 92.19 95 PRO A C 1
ATOM 780 O O . PRO A 1 95 ? 6.256 -7.351 -3.067 1.00 92.19 95 PRO A O 1
ATOM 783 N N . PHE A 1 96 ? 4.766 -6.312 -1.772 1.00 94.75 96 PHE A N 1
ATOM 784 C CA . PHE A 1 96 ? 4.757 -5.084 -2.584 1.00 94.75 96 PHE A CA 1
ATOM 785 C C . PHE A 1 96 ? 5.976 -4.175 -2.350 1.00 94.75 96 PHE A C 1
ATOM 787 O O . PHE A 1 96 ? 6.580 -3.687 -3.311 1.00 94.75 96 PHE A O 1
ATOM 794 N N . SER A 1 97 ? 6.364 -3.949 -1.087 1.00 93.31 97 SER A N 1
ATOM 795 C CA . SER A 1 97 ? 7.510 -3.098 -0.717 1.00 93.31 97 SER A CA 1
ATOM 796 C C . SER A 1 97 ? 8.823 -3.541 -1.360 1.00 93.31 97 SER A C 1
ATOM 798 O O . SER A 1 97 ? 9.663 -2.717 -1.718 1.00 93.31 97 SER A O 1
ATOM 800 N N . GLU A 1 98 ? 8.990 -4.844 -1.511 1.00 90.50 98 GLU A N 1
ATOM 801 C CA . GLU A 1 98 ? 10.174 -5.539 -1.981 1.00 90.50 98 GLU A CA 1
ATOM 802 C C . GLU A 1 98 ? 10.438 -5.251 -3.451 1.00 90.50 98 GLU A C 1
ATOM 804 O O . GLU A 1 98 ? 11.595 -5.209 -3.850 1.00 90.50 98 GLU A O 1
ATOM 809 N N . ILE A 1 99 ? 9.396 -4.967 -4.232 1.00 92.00 99 ILE A N 1
ATOM 810 C CA . ILE A 1 99 ? 9.547 -4.583 -5.633 1.00 92.00 99 ILE A CA 1
ATOM 811 C C . ILE A 1 99 ? 9.847 -3.086 -5.731 1.00 92.00 99 ILE A C 1
ATOM 813 O O . ILE A 1 99 ? 10.857 -2.672 -6.304 1.00 92.00 99 ILE A O 1
ATOM 817 N N . VAL A 1 100 ? 8.995 -2.252 -5.127 1.00 94.25 100 VAL A N 1
ATOM 818 C CA . VAL A 1 100 ? 9.054 -0.792 -5.317 1.00 94.25 100 VAL A CA 1
ATOM 819 C C . VAL A 1 100 ? 10.287 -0.147 -4.685 1.00 94.25 100 VAL A C 1
ATOM 821 O O . VAL A 1 100 ? 10.739 0.901 -5.146 1.00 94.25 100 VAL A O 1
ATOM 824 N N . ARG A 1 101 ? 10.876 -0.761 -3.648 1.00 91.06 101 ARG A N 1
ATOM 825 C CA . ARG A 1 101 ? 12.062 -0.218 -2.964 1.00 91.06 101 ARG A CA 1
ATOM 826 C C . ARG A 1 101 ? 13.294 -0.112 -3.861 1.00 91.06 101 ARG A C 1
ATOM 828 O O . ARG A 1 101 ? 14.163 0.703 -3.558 1.00 91.06 101 ARG A O 1
ATOM 835 N N . PHE A 1 102 ? 13.371 -0.904 -4.931 1.00 91.44 102 PHE A N 1
ATOM 836 C CA . PHE A 1 102 ? 14.523 -0.938 -5.839 1.00 91.44 102 PHE A CA 1
ATOM 837 C C . PHE A 1 102 ? 14.359 -0.049 -7.070 1.00 91.44 102 PHE A C 1
ATOM 839 O O . PHE A 1 102 ? 15.278 0.059 -7.878 1.00 91.44 102 PHE A O 1
ATOM 846 N N . TYR A 1 103 ? 13.218 0.622 -7.222 1.00 94.88 103 TYR A N 1
ATOM 847 C CA . TYR A 1 103 ? 13.027 1.553 -8.326 1.00 94.88 103 TYR A CA 1
ATOM 848 C C . TYR A 1 103 ? 14.004 2.721 -8.237 1.00 94.88 103 TYR A C 1
ATOM 850 O O . TYR A 1 103 ? 14.319 3.201 -7.142 1.00 94.88 103 TYR A O 1
ATOM 858 N N . SER A 1 104 ? 14.447 3.214 -9.396 1.00 95.50 104 SER A N 1
ATOM 859 C CA . SER A 1 104 ? 15.154 4.492 -9.488 1.00 95.50 104 SER A CA 1
ATOM 860 C C . SER A 1 104 ? 14.267 5.623 -8.950 1.00 95.50 104 SER A C 1
ATOM 862 O O . SER A 1 104 ? 13.057 5.461 -8.799 1.00 95.50 104 SER A O 1
ATOM 864 N N . LYS A 1 105 ? 14.843 6.784 -8.627 1.00 95.62 105 LYS A N 1
ATOM 865 C CA . LYS A 1 105 ? 14.063 7.924 -8.114 1.00 95.62 105 LYS A CA 1
ATOM 866 C C . LYS A 1 105 ? 12.948 8.343 -9.078 1.00 95.62 105 LYS A C 1
ATOM 868 O O . LYS A 1 105 ? 11.829 8.594 -8.645 1.00 95.62 105 LYS A O 1
ATOM 873 N N . GLU A 1 106 ? 13.254 8.422 -10.371 1.00 95.62 106 GLU A N 1
ATOM 874 C CA . GLU A 1 106 ? 12.282 8.788 -11.405 1.00 95.62 106 GLU A CA 1
ATOM 875 C C . GLU A 1 106 ? 11.171 7.742 -11.520 1.00 95.62 106 GLU A C 1
ATOM 877 O O . GLU A 1 106 ? 9.987 8.073 -11.464 1.00 95.62 106 GLU A O 1
ATOM 882 N N . ASP A 1 107 ? 11.555 6.468 -11.568 1.00 95.69 107 ASP A N 1
ATOM 883 C CA . ASP A 1 107 ? 10.609 5.361 -11.635 1.00 95.69 107 ASP A CA 1
ATOM 884 C C . ASP A 1 107 ? 9.697 5.292 -10.422 1.00 95.69 107 ASP A C 1
ATOM 886 O O . ASP A 1 107 ? 8.499 5.078 -10.563 1.00 95.69 107 ASP A O 1
ATOM 890 N N . PHE A 1 108 ? 10.252 5.502 -9.232 1.00 96.00 108 PHE A N 1
ATOM 891 C CA . PHE A 1 108 ? 9.504 5.514 -7.987 1.00 96.00 108 PHE A CA 1
ATOM 892 C C . PHE A 1 108 ? 8.420 6.597 -8.017 1.00 96.00 108 PHE A C 1
ATOM 894 O O . PHE A 1 108 ? 7.259 6.317 -7.713 1.00 96.00 108 PHE A O 1
ATOM 901 N N . LYS A 1 109 ? 8.768 7.817 -8.450 1.00 95.56 109 LYS A N 1
ATOM 902 C CA . LYS A 1 109 ? 7.802 8.916 -8.589 1.00 95.56 109 LYS A CA 1
ATOM 903 C C . LYS A 1 109 ? 6.715 8.595 -9.608 1.00 95.56 109 LYS A C 1
ATOM 905 O O . LYS A 1 109 ? 5.532 8.700 -9.289 1.00 95.56 109 LYS A O 1
ATOM 910 N N . ASN A 1 110 ? 7.115 8.196 -10.815 1.00 95.25 110 ASN A N 1
ATOM 911 C CA . ASN A 1 110 ? 6.191 7.916 -11.911 1.00 95.25 110 ASN A CA 1
ATOM 912 C C . ASN A 1 110 ? 5.245 6.767 -11.557 1.00 95.25 110 ASN A C 1
ATOM 914 O O . ASN A 1 110 ? 4.044 6.858 -11.805 1.00 95.25 110 ASN A O 1
ATOM 918 N N . PHE A 1 111 ? 5.770 5.720 -10.922 1.00 96.56 111 PHE A N 1
ATOM 919 C CA . PHE A 1 111 ? 4.999 4.570 -10.484 1.00 96.56 111 PHE A CA 1
ATOM 920 C C . PHE A 1 111 ? 3.947 4.951 -9.439 1.00 96.56 111 PHE A C 1
ATOM 922 O O . PHE A 1 111 ? 2.770 4.679 -9.652 1.00 96.56 111 PHE A O 1
ATOM 929 N N . PHE A 1 112 ? 4.324 5.624 -8.344 1.00 96.31 112 PHE A N 1
ATOM 930 C CA . PHE A 1 112 ? 3.348 6.021 -7.321 1.00 96.31 112 PHE A CA 1
ATOM 931 C C . PHE A 1 112 ? 2.332 7.041 -7.838 1.00 96.31 112 PHE A C 1
ATOM 933 O O . PHE A 1 112 ? 1.170 6.982 -7.439 1.00 96.31 112 PHE A O 1
ATOM 940 N N . ASN A 1 113 ? 2.728 7.916 -8.768 1.00 95.00 113 ASN A N 1
ATOM 941 C CA . ASN A 1 113 ? 1.790 8.818 -9.428 1.00 95.00 113 ASN A CA 1
ATOM 942 C C . ASN A 1 113 ? 0.732 8.023 -10.202 1.00 95.00 113 ASN A C 1
ATOM 944 O O . ASN A 1 113 ? -0.457 8.217 -9.994 1.00 95.00 113 ASN A O 1
ATOM 948 N N . GLN A 1 114 ? 1.142 7.069 -11.039 1.00 95.75 114 GLN A N 1
ATOM 949 C CA . GLN A 1 114 ? 0.197 6.225 -11.775 1.00 95.75 114 GLN A CA 1
ATOM 950 C C . GLN A 1 114 ? -0.671 5.367 -10.850 1.00 95.75 114 GLN A C 1
ATOM 952 O O . GLN A 1 114 ? -1.872 5.249 -11.072 1.00 95.75 114 GLN A O 1
ATOM 957 N N . LEU A 1 115 ? -0.068 4.782 -9.815 1.00 96.31 115 LEU A N 1
ATOM 958 C CA . LEU A 1 115 ? -0.715 3.877 -8.872 1.00 96.31 115 LEU A CA 1
ATOM 959 C C . LEU A 1 115 ? -1.825 4.568 -8.070 1.00 96.31 115 LEU A C 1
ATOM 961 O O . LEU A 1 115 ? -2.925 4.037 -7.953 1.00 96.31 115 LEU A O 1
ATOM 965 N N . LEU A 1 116 ? -1.552 5.755 -7.522 1.00 95.00 116 LEU A N 1
ATOM 966 C CA . LEU A 1 116 ? -2.513 6.487 -6.690 1.00 95.00 116 LEU A CA 1
ATOM 967 C C . LEU A 1 116 ? -3.627 7.159 -7.500 1.00 95.00 116 LEU A C 1
ATOM 969 O O . LEU A 1 116 ? -4.643 7.541 -6.928 1.00 95.00 116 LEU A O 1
ATOM 973 N N . LEU A 1 117 ? -3.449 7.280 -8.816 1.00 93.69 117 LEU A N 1
ATOM 974 C CA . LEU A 1 117 ? -4.455 7.785 -9.750 1.00 93.69 117 LEU A CA 1
ATOM 975 C C . LEU A 1 117 ? -5.308 6.672 -10.371 1.00 93.69 117 LEU A C 1
ATOM 977 O O . LEU A 1 117 ? -6.125 6.954 -11.242 1.00 93.69 117 LEU A O 1
ATOM 981 N N . ILE A 1 118 ? -5.134 5.414 -9.952 1.00 93.94 118 ILE A N 1
ATOM 982 C CA . ILE A 1 118 ? -6.044 4.330 -10.334 1.00 93.94 118 ILE A CA 1
ATOM 983 C C . ILE A 1 118 ? -7.425 4.635 -9.757 1.00 93.94 118 ILE A C 1
ATOM 985 O O . ILE A 1 118 ? -7.549 4.959 -8.580 1.00 93.94 118 ILE A O 1
ATOM 989 N N . GLU A 1 119 ? -8.462 4.489 -10.576 1.00 92.94 119 GLU A N 1
ATOM 990 C CA . GLU A 1 119 ? -9.847 4.739 -10.180 1.00 92.94 119 GLU A CA 1
ATOM 991 C C . GLU A 1 119 ? -10.677 3.449 -10.227 1.00 92.94 119 GLU A C 1
ATOM 993 O O . GLU A 1 119 ? -10.367 2.502 -10.957 1.00 92.94 119 GLU A O 1
ATOM 998 N N . ASN A 1 120 ? -11.728 3.400 -9.415 1.00 90.31 120 ASN A N 1
ATOM 999 C CA . ASN A 1 120 ? -12.745 2.359 -9.465 1.00 90.31 120 ASN A CA 1
ATOM 1000 C C . ASN A 1 120 ? -13.732 2.621 -10.600 1.00 90.31 120 ASN A C 1
ATOM 1002 O O . ASN A 1 120 ? -14.183 3.749 -10.782 1.00 90.31 120 ASN A O 1
ATOM 1006 N N . THR A 1 121 ? -14.086 1.564 -11.332 1.00 79.88 121 THR A N 1
ATOM 1007 C CA . THR A 1 121 ? -15.038 1.627 -12.447 1.00 79.88 121 THR A CA 1
ATOM 1008 C C . THR A 1 121 ? -16.481 1.452 -11.981 1.00 79.88 121 THR A C 1
ATOM 1010 O O . THR A 1 121 ? -17.280 2.353 -12.189 1.00 79.88 121 THR A O 1
ATOM 1013 N N . GLU A 1 122 ? -16.828 0.339 -11.320 1.00 65.75 122 GLU A N 1
ATOM 1014 C CA . GLU A 1 122 ? -18.238 0.045 -10.968 1.00 65.75 122 GLU A CA 1
ATOM 1015 C C . GLU A 1 122 ? -18.447 -0.565 -9.567 1.00 65.75 122 GLU A C 1
ATOM 1017 O O . GLU A 1 122 ? -19.567 -0.622 -9.064 1.00 65.75 122 GLU A O 1
ATOM 1022 N N . LEU A 1 123 ? -17.370 -0.953 -8.877 1.00 66.94 123 LEU A N 1
ATOM 1023 C CA . LEU A 1 123 ? -17.384 -1.517 -7.524 1.00 66.94 123 LEU A CA 1
ATOM 1024 C C . LEU A 1 123 ? -16.285 -0.841 -6.701 1.00 66.94 123 LEU A C 1
ATOM 1026 O O . LEU A 1 123 ? -15.155 -0.699 -7.170 1.00 66.94 123 LEU A O 1
ATOM 1030 N N . SER A 1 124 ? -16.591 -0.404 -5.477 1.00 81.56 124 SER A N 1
ATOM 1031 C CA . SER A 1 124 ? -15.631 0.312 -4.630 1.00 81.56 124 SER A CA 1
ATOM 1032 C C . SER A 1 124 ? -14.665 -0.646 -3.925 1.00 81.56 124 SER A C 1
ATOM 1034 O O . SER A 1 124 ? -14.635 -0.690 -2.696 1.00 81.56 124 SER A O 1
ATOM 1036 N N . ARG A 1 125 ? -13.889 -1.410 -4.703 1.00 92.19 125 ARG A N 1
ATOM 1037 C CA . ARG A 1 125 ? -12.804 -2.270 -4.206 1.00 92.19 125 ARG A CA 1
ATOM 1038 C C . ARG A 1 125 ? -11.773 -1.458 -3.416 1.00 92.19 125 ARG A C 1
ATOM 1040 O O . ARG A 1 125 ? -11.622 -0.243 -3.618 1.00 92.19 125 ARG A O 1
ATOM 1047 N N . ARG A 1 126 ? -11.043 -2.141 -2.539 1.00 94.75 126 ARG A N 1
ATOM 1048 C CA . ARG A 1 126 ? -9.902 -1.616 -1.785 1.00 94.75 126 ARG A CA 1
ATOM 1049 C C . ARG A 1 126 ? -8.668 -2.471 -2.020 1.00 94.75 126 ARG A C 1
ATOM 1051 O O . ARG A 1 126 ? -8.675 -3.672 -1.768 1.00 94.75 126 ARG A O 1
ATOM 1058 N N . ILE A 1 127 ? -7.600 -1.835 -2.489 1.00 96.81 127 ILE A N 1
ATOM 1059 C CA . ILE A 1 127 ? -6.311 -2.491 -2.691 1.00 96.81 127 ILE A CA 1
ATOM 1060 C C . ILE A 1 127 ? -5.355 -2.016 -1.606 1.00 96.81 127 ILE A C 1
ATOM 1062 O O . ILE A 1 127 ? -4.935 -0.860 -1.595 1.00 96.81 127 ILE A O 1
ATOM 1066 N N . TYR A 1 128 ? -5.022 -2.911 -0.687 1.00 97.94 128 TYR A N 1
ATOM 1067 C CA . TYR A 1 128 ? -4.134 -2.644 0.432 1.00 97.94 128 TYR A CA 1
ATOM 1068 C C . TYR A 1 128 ? -2.700 -2.955 0.018 1.00 97.94 128 TYR A C 1
ATOM 1070 O O . TYR A 1 128 ? -2.389 -4.067 -0.411 1.00 97.94 128 TYR A O 1
ATOM 1078 N N . LEU A 1 129 ? -1.828 -1.959 0.145 1.00 97.81 129 LEU A N 1
ATOM 1079 C CA . LEU A 1 129 ? -0.418 -2.044 -0.215 1.00 97.81 129 LEU A CA 1
ATOM 1080 C C . LEU A 1 129 ? 0.425 -1.823 1.045 1.00 97.81 129 LEU A C 1
ATOM 1082 O O . LEU A 1 129 ? 0.689 -0.673 1.421 1.00 97.81 129 LEU A O 1
ATOM 1086 N N . PRO A 1 130 ? 0.819 -2.906 1.731 1.00 96.62 130 PRO A N 1
ATOM 1087 C CA . PRO A 1 130 ? 1.735 -2.823 2.854 1.00 96.62 130 PRO A CA 1
ATOM 1088 C C . PRO A 1 130 ? 3.124 -2.387 2.378 1.00 96.62 130 PRO A C 1
ATOM 1090 O O . PRO A 1 130 ? 3.660 -2.909 1.400 1.00 96.62 130 PRO A O 1
ATOM 1093 N N . LEU A 1 131 ? 3.707 -1.423 3.084 1.00 95.44 131 LEU A N 1
ATOM 1094 C CA . LEU A 1 131 ? 4.985 -0.805 2.763 1.00 95.44 131 LEU A CA 1
ATOM 1095 C C . LEU A 1 131 ? 5.911 -0.849 3.977 1.00 95.44 131 LEU A C 1
ATOM 1097 O O . LEU A 1 131 ? 5.777 -0.043 4.898 1.00 95.44 131 LEU A O 1
ATOM 1101 N N . ILE A 1 132 ? 6.890 -1.754 3.949 1.00 93.00 132 ILE A N 1
ATOM 1102 C CA . ILE A 1 132 ? 7.926 -1.856 4.983 1.00 93.00 132 ILE A CA 1
ATOM 1103 C C . ILE A 1 132 ? 9.155 -1.046 4.567 1.00 93.00 132 ILE A C 1
ATOM 1105 O O . ILE A 1 132 ? 9.732 -1.276 3.505 1.00 93.00 132 ILE A O 1
ATOM 1109 N N . GLY A 1 133 ? 9.577 -0.097 5.406 1.00 88.69 133 GLY A N 1
ATOM 1110 C CA . GLY A 1 133 ? 10.829 0.648 5.200 1.00 88.69 133 GLY A CA 1
ATOM 1111 C C . GLY A 1 133 ? 10.836 1.613 4.004 1.00 88.69 133 GLY A C 1
ATOM 1112 O O . GLY A 1 133 ? 11.905 2.031 3.567 1.00 88.69 133 GLY A O 1
ATOM 1113 N N . VAL A 1 134 ? 9.663 1.974 3.464 1.00 93.50 134 VAL A N 1
ATOM 1114 C CA . VAL A 1 134 ? 9.529 2.886 2.306 1.00 93.50 134 VAL A CA 1
ATOM 1115 C C . VAL A 1 134 ? 8.986 4.273 2.699 1.00 93.50 134 VAL A C 1
ATOM 1117 O O . VAL A 1 134 ? 9.038 5.192 1.890 1.00 93.50 134 VAL A O 1
ATOM 1120 N N . GLU A 1 135 ? 8.502 4.467 3.934 1.00 93.88 135 GLU A N 1
ATOM 1121 C CA . GLU A 1 135 ? 7.827 5.705 4.387 1.00 93.88 135 GLU A CA 1
ATOM 1122 C C . GLU A 1 135 ? 8.652 6.976 4.131 1.00 93.88 135 GLU A C 1
ATOM 1124 O O . GLU A 1 135 ? 8.177 7.915 3.492 1.00 93.88 135 GLU A O 1
ATOM 1129 N N . GLU A 1 136 ? 9.907 7.002 4.587 1.00 92.31 136 GLU A N 1
ATOM 1130 C CA . GLU A 1 136 ? 10.770 8.180 4.459 1.00 92.31 136 GLU A CA 1
ATOM 1131 C C . GLU A 1 136 ? 11.044 8.524 2.991 1.00 92.31 136 GLU A C 1
ATOM 1133 O O . GLU A 1 136 ? 10.939 9.684 2.581 1.00 92.31 136 GLU A O 1
ATOM 1138 N N . ARG A 1 137 ? 11.347 7.500 2.184 1.00 94.62 137 ARG A N 1
ATOM 1139 C CA . ARG A 1 137 ? 11.577 7.643 0.746 1.00 94.62 137 ARG A CA 1
ATOM 1140 C C . ARG A 1 137 ? 10.319 8.142 0.042 1.00 94.62 137 ARG A C 1
ATOM 1142 O O . ARG A 1 137 ? 10.398 9.087 -0.736 1.00 94.62 137 ARG A O 1
ATOM 1149 N N . PHE A 1 138 ? 9.161 7.567 0.360 1.00 95.62 138 PHE A N 1
ATOM 1150 C CA . PHE A 1 138 ? 7.872 8.002 -0.168 1.00 95.62 138 PHE A CA 1
ATOM 1151 C C . PHE A 1 138 ? 7.603 9.472 0.164 1.00 95.62 138 PHE A C 1
ATOM 1153 O O . PHE A 1 138 ? 7.266 10.254 -0.724 1.00 95.62 138 PHE A O 1
ATOM 1160 N N . GLY A 1 139 ? 7.841 9.871 1.414 1.00 94.19 139 GLY A N 1
ATOM 1161 C CA . GLY A 1 139 ? 7.690 11.245 1.877 1.00 94.19 139 GLY A CA 1
ATOM 1162 C C . GLY A 1 139 ? 8.593 12.241 1.155 1.00 94.19 139 GLY A C 1
ATOM 1163 O O . GLY A 1 139 ? 8.121 13.313 0.779 1.00 94.19 139 GLY A O 1
ATOM 1164 N N . LYS A 1 140 ? 9.875 11.902 0.967 1.00 93.50 140 LYS A N 1
ATOM 1165 C CA . LYS A 1 140 ? 10.895 12.787 0.379 1.00 93.50 140 LYS A CA 1
ATOM 1166 C C . LYS A 1 140 ? 10.868 12.823 -1.145 1.00 93.50 140 LYS A C 1
ATOM 1168 O O . LYS A 1 140 ? 11.009 13.892 -1.726 1.00 93.50 140 LYS A O 1
ATOM 1173 N N . GLU A 1 141 ? 10.748 11.667 -1.791 1.00 93.75 141 GLU A N 1
ATOM 1174 C CA . GLU A 1 141 ? 10.906 11.554 -3.241 1.00 93.75 141 GLU A CA 1
ATOM 1175 C C . GLU A 1 141 ? 9.592 11.743 -3.991 1.00 93.75 141 GLU A C 1
ATOM 1177 O O . GLU A 1 141 ? 9.619 12.316 -5.073 1.00 93.75 141 GLU A O 1
ATOM 1182 N N . PHE A 1 142 ? 8.457 11.305 -3.444 1.00 94.69 142 PHE A N 1
ATOM 1183 C CA . PHE A 1 142 ? 7.172 11.359 -4.144 1.00 94.69 142 PHE A CA 1
ATOM 1184 C C . PHE A 1 142 ? 6.207 12.375 -3.528 1.00 94.69 142 PHE A C 1
ATOM 1186 O O . PHE A 1 142 ? 5.745 13.293 -4.204 1.00 94.69 142 PHE A O 1
ATOM 1193 N N . PHE A 1 143 ? 5.910 12.239 -2.233 1.00 93.44 143 PHE A N 1
ATOM 1194 C CA . PHE A 1 143 ? 4.797 12.951 -1.613 1.00 93.44 143 PHE A CA 1
ATOM 1195 C C . PHE A 1 143 ? 4.974 14.471 -1.615 1.00 93.44 143 PHE A C 1
ATOM 1197 O O . PHE A 1 143 ? 3.974 15.175 -1.598 1.00 93.44 143 PHE A O 1
ATOM 1204 N N . GLN A 1 144 ? 6.195 15.016 -1.645 1.00 88.75 144 GLN A N 1
ATOM 1205 C CA . GLN A 1 144 ? 6.388 16.471 -1.750 1.00 88.75 144 GLN A CA 1
ATOM 1206 C C . GLN A 1 144 ? 5.911 17.049 -3.087 1.00 88.75 144 GLN A C 1
ATOM 1208 O O . GLN A 1 144 ? 5.346 18.141 -3.087 1.00 88.75 144 GLN A O 1
ATOM 1213 N N . ASP A 1 145 ? 6.032 16.295 -4.176 1.00 89.56 145 ASP A N 1
ATOM 1214 C CA . ASP A 1 145 ? 5.754 16.788 -5.531 1.00 89.56 145 ASP A CA 1
ATOM 1215 C C . ASP A 1 145 ? 4.370 16.370 -6.044 1.00 89.56 145 ASP A C 1
ATOM 1217 O O . ASP A 1 145 ? 3.891 16.878 -7.055 1.00 89.56 145 ASP A O 1
ATOM 1221 N N . PHE A 1 146 ? 3.709 15.437 -5.357 1.00 91.75 146 PHE A N 1
ATOM 1222 C CA . PHE A 1 146 ? 2.399 14.945 -5.768 1.00 91.75 146 PHE A CA 1
ATOM 1223 C C . PHE A 1 146 ? 1.344 16.060 -5.702 1.00 91.75 146 PHE A C 1
ATOM 1225 O O . PHE A 1 146 ? 1.191 16.702 -4.676 1.00 91.75 146 PHE A O 1
ATOM 1232 N N . THR A 1 147 ? 0.590 16.327 -6.765 1.00 87.81 147 THR A N 1
ATOM 1233 C CA . THR A 1 147 ? -0.338 17.478 -6.790 1.00 87.81 147 THR A CA 1
ATOM 1234 C C . THR A 1 147 ? -1.700 17.175 -6.168 1.00 87.81 147 THR A C 1
ATOM 1236 O O . THR A 1 147 ? -2.349 18.075 -5.649 1.00 87.81 147 THR A O 1
ATOM 1239 N N . ARG A 1 148 ? -2.122 15.905 -6.153 1.00 85.69 148 ARG A N 1
ATOM 1240 C CA . ARG A 1 148 ? -3.455 15.468 -5.694 1.00 85.69 148 ARG A CA 1
ATOM 1241 C C . ARG A 1 148 ? -3.439 14.879 -4.280 1.00 85.69 148 ARG A C 1
ATOM 1243 O O . ARG A 1 148 ? -4.185 13.952 -3.982 1.00 85.69 148 ARG A O 1
ATOM 1250 N N . LYS A 1 149 ? -2.572 15.390 -3.396 1.00 86.94 149 LYS A N 1
ATOM 1251 C CA . LYS A 1 149 ? -2.403 14.867 -2.019 1.00 86.94 149 LYS A CA 1
ATOM 1252 C C . LYS A 1 149 ? -3.674 14.988 -1.180 1.00 86.94 149 LYS A C 1
ATOM 1254 O O . LYS A 1 149 ? -3.927 14.145 -0.323 1.00 86.94 149 LYS A O 1
ATOM 1259 N N . ASP A 1 150 ? -4.446 16.048 -1.397 1.00 84.50 150 ASP A N 1
ATOM 1260 C CA . ASP A 1 150 ? -5.666 16.301 -0.629 1.00 84.50 150 ASP A CA 1
ATOM 1261 C C . ASP A 1 150 ? -6.797 15.372 -1.080 1.00 84.50 150 ASP A C 1
ATOM 1263 O O . ASP A 1 150 ? -7.475 14.785 -0.240 1.00 84.50 150 ASP A O 1
ATOM 1267 N N . GLU A 1 151 ? -6.904 15.139 -2.393 1.00 83.75 151 GLU A N 1
ATOM 1268 C CA . GLU A 1 151 ? -7.874 14.230 -3.019 1.00 83.75 151 GLU A CA 1
ATOM 1269 C C . GLU A 1 151 ? -7.514 12.744 -2.880 1.00 83.75 151 GLU A C 1
ATOM 1271 O O . GLU A 1 151 ? -8.349 11.881 -3.152 1.00 83.75 151 GLU A O 1
ATOM 1276 N N . SER A 1 152 ? -6.274 12.427 -2.499 1.00 84.19 152 SER A N 1
ATOM 1277 C CA . SER A 1 152 ? -5.833 11.043 -2.380 1.00 84.19 152 SER A CA 1
ATOM 1278 C C . SER A 1 152 ? -6.500 10.342 -1.206 1.00 84.19 152 SER A C 1
ATOM 1280 O O . SER A 1 152 ? -6.758 10.940 -0.153 1.00 84.19 152 SER A O 1
ATOM 1282 N N . ALA A 1 153 ? -6.656 9.030 -1.371 1.00 84.50 153 ALA A N 1
ATOM 1283 C CA . ALA A 1 153 ? -7.022 8.115 -0.305 1.00 84.50 153 ALA A CA 1
ATOM 1284 C C . ALA A 1 153 ? -6.171 8.318 0.968 1.00 84.50 153 ALA A C 1
ATOM 1286 O O . ALA A 1 153 ? -5.027 8.793 0.886 1.00 84.50 153 ALA A O 1
ATOM 1287 N N . PRO A 1 154 ? -6.713 7.964 2.148 1.00 87.44 154 PRO A N 1
ATOM 1288 C CA . PRO A 1 154 ? -5.966 8.037 3.394 1.00 87.44 154 PRO A CA 1
ATOM 1289 C C . PRO A 1 154 ? -4.749 7.103 3.371 1.00 87.44 154 PRO A C 1
ATOM 1291 O O . PRO A 1 154 ? -4.778 6.017 2.786 1.00 87.44 154 PRO A O 1
ATOM 1294 N N . TYR A 1 155 ? -3.688 7.534 4.051 1.00 94.81 155 TYR A N 1
ATOM 1295 C CA . TYR A 1 155 ? -2.517 6.711 4.335 1.00 94.81 155 TYR A CA 1
ATOM 1296 C C . TYR A 1 155 ? -2.536 6.301 5.797 1.00 94.81 155 TYR A C 1
ATOM 1298 O O . TYR A 1 155 ? -2.876 7.107 6.666 1.00 94.81 155 TYR A O 1
ATOM 1306 N N . TRP A 1 156 ? -2.139 5.067 6.072 1.00 96.88 156 TRP A N 1
ATOM 1307 C CA . TRP A 1 156 ? -2.155 4.517 7.420 1.00 96.88 156 TRP A CA 1
ATOM 1308 C C . TRP A 1 156 ? -0.761 4.108 7.864 1.00 96.88 156 TRP A C 1
ATOM 1310 O O . TRP A 1 156 ? 0.083 3.756 7.041 1.00 96.88 156 TRP A O 1
ATOM 1320 N N . LYS A 1 157 ? -0.527 4.146 9.173 1.00 95.06 157 LYS A N 1
ATOM 1321 C CA . LYS A 1 157 ? 0.732 3.731 9.789 1.00 95.06 157 LYS A CA 1
ATOM 1322 C C . LYS A 1 157 ? 0.486 3.077 11.137 1.00 95.06 157 LYS A C 1
ATOM 1324 O O . LYS A 1 157 ? -0.378 3.524 11.883 1.00 95.06 157 LYS A O 1
ATOM 1329 N N . ILE A 1 158 ? 1.277 2.062 11.467 1.00 90.81 158 ILE A N 1
ATOM 1330 C CA . ILE A 1 158 ? 1.328 1.501 12.822 1.00 90.81 158 ILE A CA 1
ATOM 1331 C C . ILE A 1 158 ? 2.556 2.084 13.533 1.00 90.81 158 ILE A C 1
ATOM 1333 O O . ILE A 1 158 ? 3.689 1.850 13.119 1.00 90.81 158 ILE A O 1
ATOM 1337 N N . SER A 1 159 ? 2.332 2.889 14.575 1.00 77.50 159 SER A N 1
ATOM 1338 C CA . SER A 1 159 ? 3.373 3.736 15.186 1.00 77.50 159 SER A CA 1
ATOM 1339 C C . SER A 1 159 ? 3.999 3.145 16.441 1.00 77.50 159 SER A C 1
ATOM 1341 O O . SER A 1 159 ? 5.178 3.368 16.711 1.00 77.50 159 SER A O 1
ATOM 1343 N N . ARG A 1 160 ? 3.219 2.396 17.229 1.00 66.75 160 ARG A N 1
ATOM 1344 C CA . ARG A 1 160 ? 3.679 1.756 18.470 1.00 66.75 160 ARG A CA 1
ATOM 1345 C C . ARG A 1 160 ? 3.890 0.275 18.262 1.00 66.75 160 ARG A C 1
ATOM 1347 O O . ARG A 1 160 ? 3.220 -0.590 18.810 1.00 66.75 160 ARG A O 1
ATOM 1354 N N . GLU A 1 161 ? 4.897 0.001 17.467 1.00 62.47 161 GLU A N 1
ATOM 1355 C CA . GLU A 1 161 ? 5.479 -1.315 17.365 1.00 62.47 161 GLU A CA 1
ATOM 1356 C C . GLU A 1 161 ? 6.319 -1.544 18.636 1.00 62.47 161 GLU A C 1
ATOM 1358 O O . GLU A 1 161 ? 7.476 -1.138 18.688 1.00 62.47 161 GLU A O 1
ATOM 1363 N N . THR A 1 162 ? 5.718 -2.103 19.704 1.00 55.22 162 THR A N 1
ATOM 1364 C CA . THR A 1 162 ? 6.386 -2.357 21.002 1.00 55.22 162 THR A CA 1
ATOM 1365 C C . THR A 1 162 ? 7.766 -2.946 20.756 1.00 55.22 162 THR A C 1
ATOM 1367 O O . THR A 1 162 ? 7.826 -4.053 20.224 1.00 55.22 162 THR A O 1
ATOM 1370 N N . PRO A 1 163 ? 8.874 -2.248 21.064 1.00 54.06 163 PRO A N 1
ATOM 1371 C CA . PRO A 1 163 ? 10.183 -2.732 20.673 1.00 54.06 163 PRO A CA 1
ATOM 1372 C C . PRO A 1 163 ? 10.383 -4.120 21.272 1.00 54.06 163 PRO A C 1
ATOM 1374 O O . PRO A 1 163 ? 10.334 -4.280 22.491 1.00 54.06 163 PRO A O 1
ATOM 1377 N N . ASN A 1 164 ? 10.607 -5.128 20.423 1.00 50.78 164 ASN A N 1
ATOM 1378 C CA . ASN A 1 164 ? 11.234 -6.351 20.895 1.00 50.78 164 ASN A CA 1
ATOM 1379 C C . ASN A 1 164 ? 12.576 -5.880 21.440 1.00 50.78 164 ASN A C 1
ATOM 1381 O O . ASN A 1 164 ? 13.431 -5.450 20.667 1.00 50.78 164 ASN A O 1
ATOM 1385 N N . SER A 1 165 ? 12.729 -5.833 22.762 1.00 55.38 165 SER A N 1
ATOM 1386 C CA . SER A 1 165 ? 13.985 -5.429 23.374 1.00 55.38 165 SER A CA 1
ATOM 1387 C C . SER A 1 165 ? 15.049 -6.410 22.890 1.00 55.38 165 SER A C 1
ATOM 1389 O O . SER A 1 165 ? 15.101 -7.549 23.359 1.00 55.38 165 SER A O 1
ATOM 1391 N N . ILE A 1 166 ? 15.865 -6.005 21.919 1.00 62.03 166 ILE A N 1
ATOM 1392 C CA . ILE A 1 166 ? 17.022 -6.790 21.515 1.00 62.03 166 ILE A CA 1
ATOM 1393 C C . ILE A 1 166 ? 18.004 -6.662 22.674 1.00 62.03 166 ILE A C 1
ATOM 1395 O O . ILE A 1 166 ? 18.599 -5.607 22.891 1.00 62.03 166 ILE A O 1
ATOM 1399 N N . LYS A 1 167 ? 18.137 -7.727 23.466 1.00 62.69 167 LYS A N 1
ATOM 1400 C CA . LYS A 1 167 ? 19.188 -7.813 24.479 1.00 62.69 167 LYS A CA 1
ATOM 1401 C C . LYS A 1 167 ? 20.505 -8.038 23.751 1.00 62.69 167 LYS A C 1
ATOM 1403 O O . LYS A 1 167 ? 20.835 -9.159 23.374 1.00 62.69 167 LYS A O 1
ATOM 1408 N N . VAL A 1 168 ? 21.229 -6.952 23.514 1.00 72.06 168 VAL A N 1
ATOM 1409 C CA . VAL A 1 168 ? 22.592 -7.008 22.991 1.00 72.06 168 VAL A CA 1
ATOM 1410 C C . VAL A 1 168 ? 23.525 -7.323 24.155 1.00 72.06 168 VAL A C 1
ATOM 1412 O O . VAL A 1 168 ? 23.631 -6.547 25.103 1.00 72.06 168 VAL A O 1
ATOM 1415 N N . TYR A 1 169 ? 24.201 -8.467 24.086 1.00 77.75 169 TYR A N 1
ATOM 1416 C CA . TYR A 1 169 ? 25.252 -8.832 25.029 1.00 77.75 169 TYR A CA 1
ATOM 1417 C C . TYR A 1 169 ? 26.603 -8.419 24.441 1.00 77.75 169 TYR A C 1
ATOM 1419 O O . TYR A 1 169 ? 27.080 -9.015 23.479 1.00 77.75 169 TYR A O 1
ATOM 1427 N N . LEU A 1 170 ? 27.213 -7.381 25.012 1.00 75.88 170 LEU A N 1
ATOM 1428 C CA . LEU A 1 170 ? 28.583 -6.978 24.701 1.00 75.88 170 LEU A CA 1
ATOM 1429 C C . LEU A 1 170 ? 29.535 -7.728 25.634 1.00 75.88 170 LEU A C 1
ATOM 1431 O O . LEU A 1 170 ? 29.432 -7.615 26.853 1.00 75.88 170 LEU A O 1
ATOM 1435 N N . THR A 1 171 ? 30.467 -8.485 25.061 1.00 79.31 171 THR A N 1
ATOM 1436 C CA . THR A 1 171 ? 31.560 -9.118 25.803 1.00 79.31 171 THR A CA 1
ATOM 1437 C C . THR A 1 171 ? 32.888 -8.503 25.385 1.00 79.31 171 THR A C 1
ATOM 1439 O O . THR A 1 171 ? 33.134 -8.271 24.203 1.00 79.31 171 THR A O 1
ATOM 1442 N N . SER A 1 172 ? 33.755 -8.238 26.358 1.00 75.69 172 SER A N 1
ATOM 1443 C CA . SER A 1 172 ? 35.143 -7.821 26.131 1.00 75.69 172 SER A CA 1
ATOM 1444 C C . SER A 1 172 ? 36.058 -8.997 25.767 1.00 7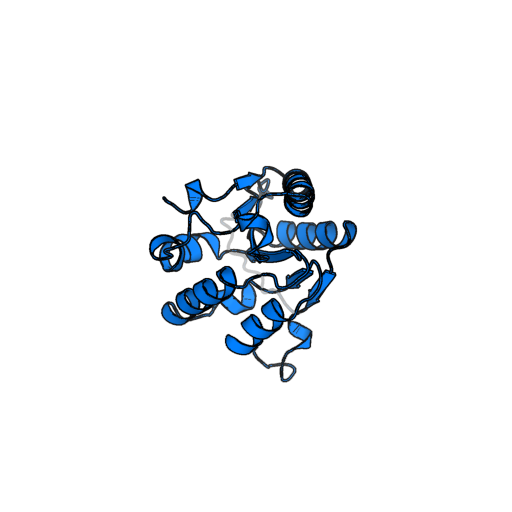5.69 172 SER A C 1
ATOM 1446 O O . SER A 1 172 ? 37.227 -8.796 25.437 1.00 75.69 172 SER A O 1
ATOM 1448 N N . GLN A 1 173 ? 35.547 -10.230 25.819 1.00 75.75 173 GLN A N 1
ATOM 1449 C CA . GLN A 1 173 ? 36.309 -11.422 25.474 1.00 75.75 173 GLN A CA 1
ATOM 1450 C C . GLN A 1 173 ? 36.343 -11.611 23.954 1.00 75.75 173 GLN A C 1
ATOM 1452 O O . GLN A 1 173 ? 35.303 -11.709 23.303 1.00 75.75 173 GLN A O 1
ATOM 1457 N N . LYS A 1 174 ? 37.548 -11.721 23.382 1.00 70.81 174 LYS A N 1
ATOM 1458 C CA . LYS A 1 174 ? 37.713 -12.233 22.016 1.00 70.81 174 LYS A CA 1
ATOM 1459 C C . LYS A 1 174 ? 37.186 -13.669 21.983 1.00 70.81 174 LYS A C 1
ATOM 1461 O O . LYS A 1 174 ? 37.680 -14.519 22.717 1.00 70.81 174 LYS A O 1
ATOM 1466 N N . ILE A 1 175 ? 36.193 -13.940 21.138 1.00 66.81 175 ILE A N 1
ATOM 1467 C CA . ILE A 1 175 ? 35.714 -15.303 20.893 1.00 66.81 175 ILE A CA 1
ATOM 1468 C C . ILE A 1 175 ? 36.792 -16.017 20.069 1.00 66.81 175 ILE A C 1
ATOM 1470 O O . ILE A 1 175 ? 36.840 -15.902 18.850 1.00 66.81 175 ILE A O 1
ATOM 1474 N N . THR A 1 176 ? 37.703 -16.716 20.744 1.00 64.75 176 THR A N 1
ATOM 1475 C CA . THR A 1 176 ? 38.820 -17.447 20.118 1.00 64.75 176 THR A CA 1
ATOM 1476 C C . THR A 1 176 ? 38.470 -18.886 19.735 1.00 64.75 176 THR A C 1
ATOM 1478 O O . THR A 1 176 ? 39.364 -19.674 19.434 1.00 64.75 176 THR A O 1
ATOM 1481 N N . LYS A 1 177 ? 37.187 -19.265 19.738 1.00 60.09 177 LYS A N 1
ATOM 1482 C CA . LYS A 1 177 ? 36.762 -20.572 19.227 1.00 60.09 177 LYS A CA 1
ATOM 1483 C C . LYS A 1 177 ? 36.346 -20.444 17.769 1.00 60.09 177 LYS A C 1
ATOM 1485 O O . LYS A 1 177 ? 35.388 -19.737 17.463 1.00 60.09 177 LYS A O 1
ATOM 1490 N N . LYS A 1 178 ? 37.055 -21.162 16.891 1.00 58.50 178 LYS A N 1
ATOM 1491 C CA . LYS A 1 178 ? 36.509 -21.556 15.591 1.00 58.50 178 LYS A CA 1
ATOM 1492 C C . LYS A 1 178 ? 35.150 -22.203 15.845 1.00 58.50 178 LYS A C 1
ATOM 1494 O O . LYS A 1 178 ? 35.031 -23.083 16.696 1.00 58.50 178 LYS A O 1
ATOM 1499 N N . ILE A 1 179 ? 34.133 -21.724 15.140 1.00 60.59 179 ILE A N 1
ATOM 1500 C CA . ILE A 1 179 ? 32.891 -22.472 14.985 1.00 60.59 179 ILE A CA 1
ATOM 1501 C C . ILE A 1 179 ? 33.257 -23.600 14.026 1.00 60.59 179 ILE A C 1
ATOM 1503 O O . ILE A 1 179 ? 33.284 -23.400 12.814 1.00 60.59 179 ILE A O 1
ATOM 1507 N N . ASP A 1 180 ? 33.672 -24.737 14.577 1.00 54.03 180 ASP A N 1
ATOM 1508 C CA . ASP A 1 180 ? 33.892 -25.932 13.778 1.00 54.03 180 ASP A CA 1
ATOM 1509 C C . ASP A 1 180 ? 32.515 -26.478 13.363 1.00 54.03 180 ASP A C 1
ATOM 1511 O O . ASP A 1 180 ? 31.750 -26.959 14.195 1.00 54.03 180 ASP A O 1
ATOM 1515 N N . ASN A 1 181 ? 32.262 -26.366 12.057 1.00 45.34 181 ASN A N 1
ATOM 1516 C CA . ASN A 1 181 ? 31.312 -27.100 11.216 1.00 45.34 181 ASN A CA 1
ATOM 1517 C C . ASN A 1 181 ? 29.800 -26.886 11.439 1.00 45.34 181 ASN A C 1
ATOM 1519 O O . ASN A 1 181 ? 29.208 -27.377 12.399 1.00 45.34 181 ASN A O 1
ATOM 1523 N N . TYR A 1 182 ? 29.179 -26.245 10.439 1.00 38.75 182 TYR A N 1
ATOM 1524 C CA . TYR A 1 182 ? 27.892 -26.679 9.883 1.00 38.75 182 TYR A CA 1
ATOM 1525 C C . TYR A 1 182 ? 28.168 -27.570 8.673 1.00 38.75 182 TYR A C 1
ATOM 1527 O O . TYR A 1 182 ? 29.117 -27.229 7.927 1.00 38.75 182 TYR A O 1
#

Foldseek 3Di:
DFPVVQADEDQDLVRVVVVVVVLQPDPDPLSLWFQEEEEEEADPVRVVVNVVVCVVVPAAEAECCVVAPDNPGAQDLVNVLVVLLPPPAAYEYPPQQVRLVPDDLVSNQVSVLSNQNRTDDPGSHHYYYYHYPCSVVCRPRHPVPRPCSVSTHGYYYHDNPPDPPPPDDDDPDDPPDDPPDD